Protein AF-A0A5M9ZIN5-F1 (afdb_monomer_lite)

pLDDT: mean 81.38, std 9.49, range [46.34, 92.75]

Sequence (77 aa):
MVVDGKLESLARWLNAHPGEWNLWPWRLPSIEHAERVLQRIQDHEFDMFRVDTALLESRILADGFGPGVSLELRVIA

Secondary structure (DSSP, 8-state):
--SHHHHHHHHHHHHHSTT--EE-SS-BSSHHHHHHHHHHHHTT--TT--S-GGGEEEEEEEPTTSS-EEEEEEE--

Organism: NCBI:txid1630166

Foldseek 3Di:
DVQQVQLLVVLVVQVVDAPDKDKRPDWAQAPVRLVVVLVCLVVCVRVSNPQPNVQKDKDWADDPPDRTIIIIIHGHD

Structure (mmCIF, N/CA/C/O backbone):
data_AF-A0A5M9ZIN5-F1
#
_entry.id   AF-A0A5M9ZIN5-F1
#
loop_
_atom_site.group_PDB
_atom_site.id
_atom_site.type_symbol
_atom_site.label_atom_id
_atom_site.label_alt_id
_atom_site.label_comp_id
_atom_site.label_asym_id
_atom_site.label_entity_id
_atom_site.label_seq_id
_atom_site.pdbx_PDB_ins_code
_atom_site.Cartn_x
_atom_site.Cartn_y
_atom_site.Cartn_z
_atom_site.occupancy
_atom_site.B_iso_or_equiv
_atom_site.auth_seq_id
_atom_site.auth_comp_id
_atom_site.auth_asym_id
_atom_site.auth_atom_id
_atom_site.pdbx_PDB_model_num
ATOM 1 N N . MET A 1 1 ? -8.986 6.924 -18.207 1.00 46.34 1 MET A N 1
ATOM 2 C CA . MET A 1 1 ? -7.972 6.808 -17.138 1.00 46.34 1 MET A CA 1
ATOM 3 C C . MET A 1 1 ? -7.827 5.335 -16.781 1.00 46.34 1 MET A C 1
ATOM 5 O O . MET A 1 1 ? -8.820 4.714 -16.447 1.00 46.34 1 MET A O 1
ATOM 9 N N . VAL A 1 2 ? -6.638 4.740 -16.940 1.00 54.47 2 VAL A N 1
ATOM 10 C CA . VAL A 1 2 ? -6.387 3.294 -16.68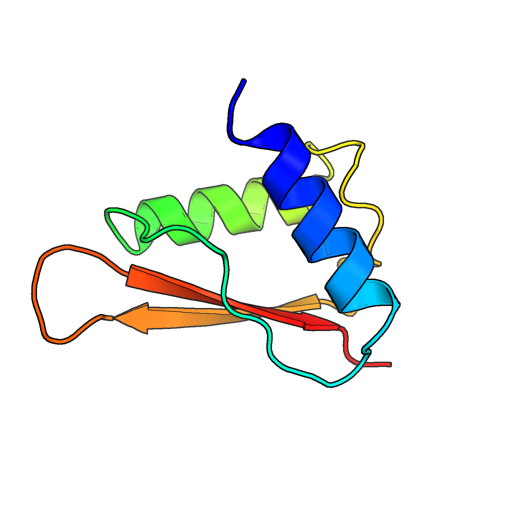9 1.00 54.47 2 VAL A CA 1
ATOM 11 C C . VAL A 1 2 ? -6.004 3.029 -15.216 1.00 54.47 2 VAL A C 1
ATOM 13 O O . VAL A 1 2 ? -5.832 1.886 -14.801 1.00 54.47 2 VAL A O 1
ATOM 16 N N . VAL A 1 3 ? -5.868 4.092 -14.418 1.00 60.75 3 VAL A N 1
ATOM 17 C CA . VAL A 1 3 ? -5.417 4.051 -13.018 1.00 60.75 3 VAL A CA 1
ATOM 18 C C . VAL A 1 3 ? -6.597 3.803 -12.064 1.00 60.75 3 VAL A C 1
ATOM 20 O O . VAL A 1 3 ? -6.479 2.992 -11.150 1.00 60.75 3 VAL A O 1
ATOM 23 N N . ASP A 1 4 ? -7.760 4.385 -12.356 1.00 66.00 4 ASP A N 1
ATOM 24 C CA . ASP A 1 4 ? -8.934 4.393 -11.472 1.00 66.00 4 ASP A CA 1
ATOM 25 C C . ASP A 1 4 ? -9.535 3.000 -11.233 1.00 66.00 4 ASP A C 1
ATOM 27 O O . ASP A 1 4 ? -9.619 2.536 -10.101 1.00 66.00 4 ASP A O 1
ATOM 31 N N . GLY A 1 5 ? -9.863 2.250 -12.292 1.00 70.44 5 GLY A N 1
ATOM 32 C CA . GLY A 1 5 ? -10.472 0.918 -12.126 1.00 70.44 5 GLY A CA 1
ATOM 33 C C . GLY A 1 5 ? -9.571 -0.094 -11.400 1.00 70.44 5 GLY A C 1
ATOM 34 O O . GLY A 1 5 ? -10.042 -1.079 -10.830 1.00 70.44 5 GLY A O 1
ATOM 35 N N . LYS A 1 6 ? -8.257 0.149 -11.391 1.00 75.38 6 LYS A N 1
ATOM 36 C CA . LYS A 1 6 ? -7.277 -0.711 -10.719 1.00 75.38 6 LYS A CA 1
ATOM 37 C C . LYS A 1 6 ? -7.108 -0.340 -9.246 1.00 75.38 6 LYS A C 1
ATOM 39 O O . LYS A 1 6 ? -6.998 -1.247 -8.426 1.00 75.38 6 LYS A O 1
ATOM 44 N N . LEU A 1 7 ? -7.170 0.952 -8.917 1.00 78.56 7 LEU A N 1
ATOM 45 C CA . LEU A 1 7 ? -7.298 1.444 -7.541 1.00 78.56 7 LEU A CA 1
ATOM 46 C C . LEU A 1 7 ? -8.544 0.891 -6.863 1.00 78.56 7 LEU A C 1
ATOM 48 O O . LEU A 1 7 ? -8.459 0.382 -5.751 1.00 78.56 7 LEU A O 1
ATOM 52 N N . GLU A 1 8 ? -9.682 0.941 -7.554 1.00 79.56 8 GLU A N 1
ATOM 53 C CA . GLU A 1 8 ? -10.944 0.413 -7.038 1.00 79.56 8 GLU A CA 1
ATOM 54 C C . GLU A 1 8 ? -10.858 -1.096 -6.777 1.00 79.56 8 GLU A C 1
ATOM 56 O O . GLU A 1 8 ? -11.279 -1.579 -5.727 1.00 79.56 8 GLU A O 1
ATOM 61 N N . SER A 1 9 ? -10.269 -1.847 -7.712 1.00 82.62 9 SER A N 1
ATOM 62 C CA . SER A 1 9 ? -10.085 -3.294 -7.558 1.00 82.62 9 SER A CA 1
ATOM 63 C C . SER A 1 9 ? -9.181 -3.628 -6.371 1.00 82.62 9 SER A C 1
ATOM 65 O O . SER A 1 9 ? -9.489 -4.538 -5.602 1.00 82.62 9 SER A O 1
ATOM 67 N N . LEU A 1 10 ? -8.101 -2.866 -6.186 1.00 85.12 10 LEU A N 1
ATOM 68 C CA . LEU A 1 10 ? -7.188 -3.035 -5.061 1.00 85.12 10 LEU A CA 1
ATOM 69 C C . LEU A 1 10 ? -7.850 -2.673 -3.728 1.00 85.12 10 LEU A C 1
ATOM 71 O O . LEU A 1 10 ? -7.780 -3.456 -2.787 1.00 85.12 10 LEU A O 1
ATOM 75 N N . ALA A 1 11 ? -8.552 -1.541 -3.658 1.00 82.12 11 ALA A N 1
ATOM 76 C CA . ALA A 1 11 ? -9.309 -1.131 -2.477 1.00 82.1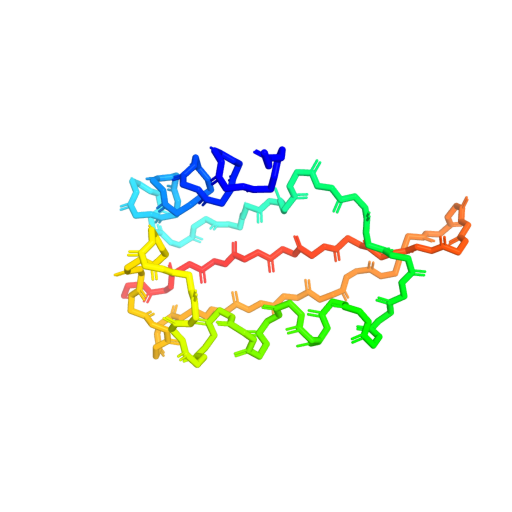2 11 ALA A CA 1
ATOM 77 C C . ALA A 1 11 ? -10.373 -2.172 -2.098 1.00 82.12 11 ALA A C 1
ATOM 79 O O . ALA A 1 11 ? -10.506 -2.536 -0.930 1.00 82.12 11 ALA A O 1
ATOM 80 N N . ARG A 1 12 ? -11.106 -2.700 -3.090 1.00 83.94 12 ARG A N 1
ATOM 81 C CA . ARG A 1 12 ? -12.090 -3.770 -2.882 1.00 83.94 12 ARG A CA 1
ATOM 82 C C . ARG A 1 12 ? -11.428 -5.030 -2.330 1.00 83.94 12 ARG A C 1
ATOM 84 O O . ARG A 1 12 ? -11.993 -5.649 -1.433 1.00 83.94 12 ARG A O 1
ATOM 91 N N . TRP A 1 13 ? -10.251 -5.398 -2.834 1.00 87.00 13 TRP A N 1
ATOM 92 C CA . TRP A 1 13 ? -9.534 -6.569 -2.339 1.00 87.00 13 TRP A CA 1
ATOM 93 C C . TRP A 1 13 ? -9.051 -6.391 -0.902 1.00 87.00 13 TRP A C 1
ATOM 95 O O . TRP A 1 13 ? -9.297 -7.268 -0.080 1.00 87.00 13 TRP A O 1
ATOM 105 N N . LEU A 1 14 ? -8.419 -5.254 -0.603 1.00 86.94 14 LEU A N 1
ATOM 106 C CA . LEU A 1 14 ? -7.917 -4.909 0.728 1.00 86.94 14 LEU A CA 1
ATOM 107 C C . LEU A 1 14 ? -9.033 -4.911 1.782 1.00 86.94 14 LEU A C 1
ATOM 109 O O . LEU A 1 14 ? -8.843 -5.433 2.875 1.00 86.94 14 LEU A O 1
ATOM 113 N N . ASN A 1 15 ? -10.216 -4.402 1.432 1.00 83.00 15 ASN A N 1
ATOM 114 C CA . ASN A 1 15 ? -11.389 -4.452 2.308 1.00 83.00 15 ASN A CA 1
ATOM 115 C C . ASN A 1 15 ? -11.949 -5.870 2.493 1.00 83.00 15 ASN A C 1
ATOM 117 O O . ASN A 1 15 ? -12.476 -6.184 3.556 1.00 83.00 15 ASN A O 1
ATOM 121 N N . ALA A 1 16 ? -11.882 -6.717 1.463 1.00 85.12 16 ALA A N 1
ATOM 122 C CA . ALA A 1 16 ? -12.375 -8.092 1.534 1.00 85.12 16 ALA A CA 1
ATOM 123 C C . ALA A 1 16 ? -11.398 -9.049 2.243 1.00 85.12 16 ALA A C 1
ATOM 125 O O . ALA A 1 16 ? -11.836 -10.071 2.766 1.00 85.12 16 ALA A O 1
ATOM 126 N N . HIS A 1 17 ? -10.104 -8.714 2.274 1.00 85.44 17 HIS A N 1
ATOM 127 C CA . HIS A 1 17 ? -9.029 -9.541 2.832 1.00 85.44 17 HIS A CA 1
ATOM 128 C C . HIS A 1 17 ? -8.156 -8.723 3.802 1.00 85.44 17 HIS A C 1
ATOM 130 O O . HIS A 1 17 ? -6.978 -8.471 3.519 1.00 85.44 17 HIS A O 1
ATOM 136 N N . PRO A 1 18 ? -8.711 -8.268 4.944 1.00 84.06 18 PRO A N 1
ATOM 137 C CA . PRO A 1 18 ? -7.918 -7.575 5.950 1.00 84.06 18 PRO A CA 1
ATOM 138 C C . PRO A 1 18 ? -6.809 -8.497 6.480 1.00 84.06 18 PRO A C 1
ATOM 140 O O . PRO A 1 18 ? -7.008 -9.690 6.695 1.00 84.06 18 PRO A O 1
ATOM 143 N N . GLY A 1 19 ? -5.622 -7.938 6.693 1.00 85.44 19 GLY A N 1
ATOM 144 C CA . GLY A 1 19 ? -4.433 -8.632 7.186 1.00 85.44 19 GLY A CA 1
ATOM 145 C C . GLY A 1 19 ? -3.559 -9.257 6.095 1.00 85.44 19 GLY A C 1
ATOM 146 O O . GLY A 1 19 ? -2.418 -9.634 6.385 1.00 85.44 19 GLY A O 1
ATOM 147 N N . GLU A 1 20 ? -4.030 -9.317 4.848 1.00 89.12 20 GLU A N 1
ATOM 148 C CA . GLU A 1 20 ? -3.252 -9.829 3.721 1.00 89.12 20 GLU A CA 1
ATOM 149 C C . GLU A 1 20 ? -2.479 -8.718 3.004 1.00 89.12 20 GLU A C 1
ATOM 151 O O . GLU A 1 20 ? -2.973 -7.608 2.800 1.00 89.12 20 GLU A O 1
ATOM 156 N N . TRP A 1 21 ? -1.243 -9.031 2.613 1.00 88.62 21 TRP A N 1
ATOM 157 C CA . TRP A 1 21 ? -0.455 -8.169 1.738 1.00 88.62 21 TRP A CA 1
ATOM 158 C C . TRP A 1 21 ? -0.928 -8.341 0.301 1.00 88.62 21 TRP A C 1
ATOM 160 O O . TRP A 1 21 ? -0.963 -9.458 -0.214 1.00 88.62 21 TRP A O 1
ATOM 170 N N . ASN A 1 22 ? -1.259 -7.233 -0.355 1.00 87.38 22 ASN A N 1
ATOM 171 C CA . ASN A 1 22 ? -1.597 -7.224 -1.767 1.00 87.38 22 ASN A CA 1
ATOM 172 C C . ASN A 1 22 ? -0.649 -6.311 -2.547 1.00 87.38 22 ASN A C 1
ATOM 174 O O . ASN A 1 22 ? -0.390 -5.167 -2.162 1.00 87.38 22 ASN A O 1
ATOM 178 N N . LEU A 1 23 ? -0.140 -6.842 -3.655 1.00 86.62 23 LEU A N 1
ATOM 179 C CA . LEU A 1 23 ? 0.757 -6.139 -4.551 1.00 86.62 23 LEU A CA 1
ATOM 180 C C . LEU A 1 23 ? -0.028 -5.172 -5.440 1.00 86.62 23 LEU A C 1
ATOM 182 O O . LEU A 1 23 ? -0.935 -5.562 -6.179 1.00 86.62 23 LEU A O 1
ATOM 186 N N . TRP A 1 24 ? 0.383 -3.908 -5.438 1.00 83.75 24 TRP A N 1
ATOM 187 C CA . TRP A 1 24 ? -0.112 -2.926 -6.382 1.00 83.75 24 TRP A CA 1
ATOM 188 C C . TRP A 1 24 ? 0.124 -3.422 -7.818 1.00 83.75 24 TRP A C 1
ATOM 190 O O . TRP A 1 24 ? 1.248 -3.777 -8.176 1.00 83.75 24 TRP A O 1
ATOM 200 N N . PRO A 1 25 ? -0.895 -3.402 -8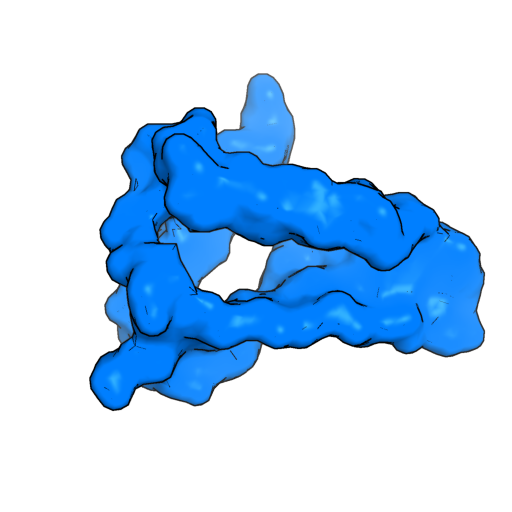.693 1.00 75.19 25 PRO A N 1
ATOM 201 C CA . PRO A 1 25 ? -0.836 -4.090 -9.984 1.00 75.19 25 PRO A CA 1
ATOM 202 C C . PRO A 1 25 ? 0.124 -3.469 -11.018 1.00 75.19 25 PRO A C 1
ATOM 204 O O . PRO A 1 25 ? 0.150 -3.910 -12.167 1.00 75.19 25 PRO A O 1
ATOM 207 N N . TRP A 1 26 ? 0.875 -2.423 -10.663 1.00 78.50 26 TRP A N 1
ATOM 208 C CA . TRP A 1 26 ? 1.827 -1.755 -11.551 1.00 78.50 26 TRP A CA 1
ATOM 209 C C . TRP A 1 26 ? 3.174 -1.578 -10.885 1.00 78.50 26 TRP A C 1
ATOM 211 O O . TRP A 1 26 ? 3.288 -1.112 -9.756 1.00 78.50 26 TRP A O 1
ATOM 221 N N . ARG A 1 27 ? 4.213 -1.809 -11.670 1.00 82.88 27 ARG A N 1
ATOM 222 C CA . ARG A 1 27 ? 5.542 -1.375 -11.290 1.00 82.88 27 ARG A CA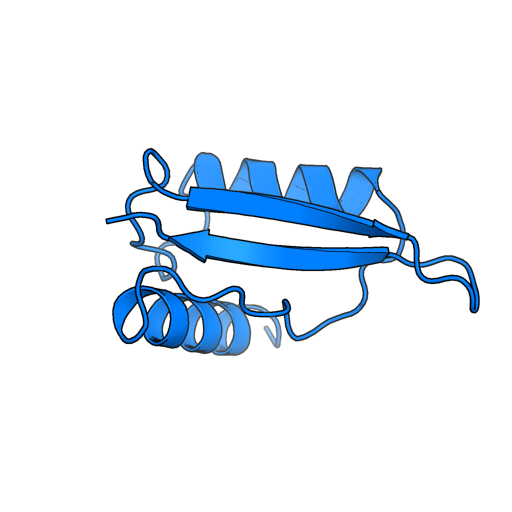 1
ATOM 223 C C . ARG A 1 27 ? 5.616 0.148 -11.326 1.00 82.88 27 ARG A C 1
ATOM 225 O O . ARG A 1 27 ? 5.202 0.772 -12.305 1.00 82.88 27 ARG A O 1
ATOM 232 N N . LEU A 1 28 ? 6.149 0.732 -10.264 1.00 86.88 28 LEU A N 1
ATOM 233 C CA . LEU A 1 28 ? 6.379 2.165 -10.151 1.00 86.88 28 LEU A CA 1
ATOM 234 C C . LEU A 1 28 ? 7.829 2.465 -10.546 1.00 86.88 28 LEU A C 1
ATOM 236 O O . LEU A 1 28 ? 8.711 1.650 -10.294 1.00 86.88 28 LEU A O 1
ATOM 240 N N . PRO A 1 29 ? 8.109 3.605 -11.193 1.00 86.56 29 PRO A N 1
ATOM 241 C CA . PRO A 1 29 ? 9.427 3.858 -11.776 1.00 86.56 29 PRO A CA 1
ATOM 242 C C . PRO A 1 29 ? 10.518 4.146 -10.732 1.00 86.56 29 PRO A C 1
ATOM 244 O O . PRO A 1 29 ? 11.697 3.943 -11.011 1.00 86.56 29 PRO A O 1
ATOM 247 N N . SER A 1 30 ? 10.154 4.614 -9.535 1.00 89.06 30 SER A N 1
ATOM 248 C CA . SER A 1 30 ? 11.094 4.903 -8.448 1.00 89.06 30 SER A CA 1
ATOM 249 C C . SER A 1 30 ? 10.412 4.860 -7.080 1.00 89.06 30 SER A C 1
ATOM 251 O O . SER A 1 30 ? 9.184 4.921 -6.996 1.00 89.06 30 SER A O 1
ATOM 253 N N . ILE A 1 31 ? 11.222 4.813 -6.015 1.00 89.25 31 ILE A N 1
ATOM 254 C CA . ILE A 1 31 ? 10.761 4.940 -4.621 1.00 89.25 31 ILE A CA 1
ATOM 255 C C . ILE A 1 31 ? 9.952 6.234 -4.447 1.00 89.25 31 ILE A C 1
ATOM 257 O O . ILE A 1 31 ? 8.825 6.180 -3.977 1.00 89.25 31 ILE A O 1
ATOM 261 N N . GLU A 1 32 ? 10.461 7.366 -4.943 1.00 89.88 32 GLU A N 1
ATOM 262 C CA . GLU A 1 32 ? 9.787 8.672 -4.848 1.00 89.88 32 GLU A CA 1
ATOM 263 C C . GLU A 1 32 ? 8.387 8.676 -5.496 1.00 89.88 32 GLU A C 1
ATOM 265 O O . GLU A 1 32 ? 7.451 9.300 -4.997 1.00 89.88 32 GLU A O 1
ATOM 270 N N . HIS A 1 33 ? 8.208 7.958 -6.613 1.00 87.56 33 HIS A N 1
ATOM 271 C CA . HIS A 1 33 ? 6.884 7.817 -7.222 1.00 87.56 33 HIS A CA 1
ATOM 272 C C . HIS A 1 33 ? 5.951 6.962 -6.365 1.00 87.56 33 HIS A C 1
ATOM 274 O O . HIS A 1 33 ? 4.764 7.270 -6.284 1.00 87.56 33 HIS A O 1
ATOM 280 N N . ALA A 1 34 ? 6.465 5.906 -5.731 1.00 88.19 34 ALA A N 1
ATOM 281 C CA . ALA A 1 34 ? 5.678 5.086 -4.819 1.00 88.19 34 ALA A CA 1
ATOM 282 C C . ALA A 1 34 ? 5.262 5.853 -3.563 1.00 88.19 34 ALA A C 1
ATOM 284 O O . ALA A 1 34 ? 4.097 5.788 -3.181 1.00 88.19 34 ALA A O 1
ATOM 285 N N . GLU A 1 35 ? 6.160 6.655 -2.997 1.00 89.75 35 GLU A N 1
ATOM 286 C CA . GLU A 1 35 ? 5.854 7.558 -1.885 1.00 89.75 35 GLU A CA 1
ATOM 287 C C . GLU A 1 35 ? 4.786 8.583 -2.272 1.00 89.75 35 GLU A C 1
ATOM 289 O O . GLU A 1 35 ? 3.824 8.769 -1.535 1.00 89.75 35 GLU A O 1
ATOM 294 N N . ARG A 1 36 ? 4.869 9.186 -3.468 1.00 89.88 36 ARG A N 1
ATOM 295 C CA . ARG A 1 36 ? 3.810 10.083 -3.958 1.00 89.88 36 ARG A CA 1
ATOM 296 C C . ARG A 1 36 ? 2.465 9.382 -4.123 1.00 89.88 36 ARG A C 1
ATOM 298 O O . ARG A 1 36 ? 1.438 9.977 -3.820 1.00 89.88 36 ARG A O 1
ATOM 305 N N . VAL A 1 37 ? 2.440 8.145 -4.617 1.00 86.50 37 VAL A N 1
ATOM 306 C CA . VAL A 1 37 ? 1.186 7.379 -4.722 1.00 86.50 37 VAL A CA 1
ATOM 307 C C . VAL A 1 37 ? 0.604 7.107 -3.336 1.00 86.50 37 VAL A C 1
ATOM 309 O O . VAL A 1 37 ? -0.591 7.310 -3.141 1.00 86.50 37 VAL A O 1
ATOM 312 N N . LEU A 1 38 ? 1.441 6.709 -2.376 1.00 87.81 38 LEU A N 1
ATOM 313 C CA . LEU A 1 38 ? 1.033 6.491 -0.990 1.00 87.81 38 LEU A CA 1
ATOM 314 C C . LEU A 1 38 ? 0.487 7.759 -0.340 1.00 87.81 38 LEU A C 1
ATOM 316 O O . LEU A 1 38 ? -0.581 7.712 0.262 1.00 87.81 38 LEU A O 1
ATOM 320 N N . GLN A 1 39 ? 1.171 8.888 -0.519 1.00 88.75 39 GLN A N 1
ATOM 321 C CA . GLN A 1 39 ? 0.731 10.172 0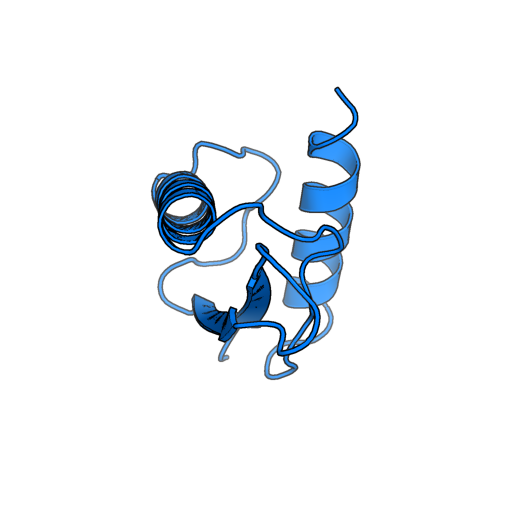.013 1.00 88.75 39 GLN A CA 1
ATOM 322 C C . GLN A 1 39 ? -0.657 10.538 -0.522 1.00 88.75 39 GLN A C 1
ATOM 324 O O . GLN A 1 39 ? -1.557 10.837 0.247 1.00 88.75 39 GLN A O 1
ATOM 329 N N . ARG A 1 40 ? -0.882 10.396 -1.833 1.00 86.75 40 ARG A N 1
ATOM 330 C CA . ARG A 1 40 ? -2.191 10.677 -2.449 1.00 86.75 40 ARG A CA 1
ATOM 331 C C . ARG A 1 40 ? -3.302 9.742 -1.964 1.00 86.75 40 ARG A C 1
ATOM 333 O O . ARG A 1 40 ? -4.457 10.150 -1.881 1.00 86.75 40 ARG A O 1
ATOM 340 N N . ILE A 1 41 ? -2.967 8.486 -1.657 1.00 85.06 41 ILE A N 1
ATOM 341 C CA . ILE A 1 41 ? -3.891 7.543 -1.013 1.00 85.06 41 ILE A CA 1
ATOM 342 C C . ILE A 1 41 ? -4.250 8.025 0.399 1.00 85.06 41 ILE A C 1
ATOM 344 O O . ILE A 1 41 ? -5.427 8.040 0.751 1.00 85.06 41 ILE A O 1
ATOM 348 N N . GLN A 1 42 ? -3.255 8.436 1.187 1.00 84.19 42 GLN A N 1
ATOM 349 C CA . GLN A 1 42 ? -3.436 8.932 2.555 1.00 84.19 42 GLN A CA 1
ATOM 350 C C . GLN A 1 42 ? -4.198 10.260 2.609 1.00 84.19 42 GLN A C 1
ATOM 352 O O . GLN A 1 42 ? -5.021 10.449 3.499 1.00 84.19 42 GLN A O 1
ATOM 357 N N . ASP A 1 43 ? -3.990 11.130 1.622 1.00 86.56 43 ASP A N 1
ATOM 358 C CA . ASP A 1 43 ? -4.679 12.417 1.478 1.00 86.56 43 ASP A CA 1
ATOM 359 C C . ASP A 1 43 ? -6.112 12.268 0.933 1.00 86.56 43 ASP A C 1
ATOM 361 O O . ASP A 1 43 ? -6.795 13.261 0.687 1.00 86.56 43 ASP A O 1
ATOM 365 N N . HIS A 1 44 ? -6.584 11.029 0.745 1.00 80.75 44 HIS A N 1
ATOM 366 C CA . HIS A 1 44 ? -7.909 10.705 0.218 1.00 80.75 44 HIS A CA 1
ATOM 367 C C . HIS A 1 44 ? -8.200 11.328 -1.160 1.00 80.75 44 HIS A C 1
ATOM 369 O O . HIS A 1 44 ? -9.357 11.540 -1.516 1.00 80.75 44 HIS A O 1
ATOM 375 N N . GLU A 1 45 ? -7.171 11.568 -1.983 1.00 82.00 45 GLU A N 1
ATOM 376 C CA . GLU A 1 45 ? -7.348 12.098 -3.346 1.00 82.00 45 GLU A CA 1
ATOM 377 C C . GLU A 1 45 ? -8.025 11.100 -4.298 1.00 82.00 45 GLU A C 1
ATOM 379 O O . GLU A 1 45 ? -8.434 11.453 -5.407 1.00 82.00 45 GLU A O 1
ATOM 384 N N . PHE A 1 46 ? -8.114 9.833 -3.896 1.00 76.50 46 PHE A N 1
ATOM 385 C CA . PHE A 1 46 ? -8.806 8.794 -4.640 1.00 76.50 46 PHE A CA 1
ATOM 386 C C . PHE A 1 46 ? -10.133 8.481 -3.949 1.00 76.50 46 PHE A C 1
ATOM 388 O O . PHE A 1 46 ? -10.173 7.652 -3.046 1.00 76.50 46 PHE A O 1
ATOM 395 N N . ASP A 1 47 ? -11.234 9.075 -4.425 1.00 71.62 47 ASP A N 1
ATOM 396 C CA . ASP A 1 47 ? -12.594 8.873 -3.879 1.00 71.62 47 ASP A CA 1
ATOM 397 C C . ASP A 1 47 ? -12.994 7.389 -3.744 1.00 71.62 47 ASP A C 1
ATOM 399 O O . ASP A 1 47 ? -13.789 6.995 -2.885 1.00 71.62 47 ASP A O 1
ATOM 403 N N . MET A 1 48 ? -12.442 6.559 -4.631 1.00 71.50 48 MET A N 1
ATOM 404 C CA . MET A 1 48 ? -12.637 5.109 -4.697 1.00 71.50 48 MET A CA 1
ATOM 405 C C . MET A 1 48 ? -11.845 4.325 -3.639 1.00 71.50 48 MET A C 1
ATOM 407 O O . MET A 1 48 ? -12.178 3.177 -3.344 1.00 71.50 48 MET A O 1
ATOM 411 N N . PHE A 1 49 ? -10.812 4.925 -3.050 1.00 71.75 49 PHE A N 1
ATOM 412 C CA . PHE A 1 49 ? -9.962 4.317 -2.036 1.00 71.75 49 PHE A CA 1
ATOM 413 C C . PHE A 1 49 ? -10.460 4.721 -0.639 1.00 71.75 49 PHE A C 1
ATOM 415 O O . PHE A 1 49 ? -9.962 5.645 -0.008 1.00 71.75 49 PHE A O 1
ATOM 422 N N . ARG A 1 50 ? -11.505 4.026 -0.170 1.00 68.50 50 ARG A N 1
ATOM 423 C CA . ARG A 1 50 ? -12.192 4.280 1.118 1.00 68.50 50 ARG A CA 1
ATOM 424 C C . ARG A 1 50 ? -11.702 3.424 2.286 1.00 68.50 50 ARG A C 1
ATOM 426 O O . ARG A 1 50 ? -12.381 3.324 3.304 1.00 68.50 50 ARG A O 1
ATOM 433 N N . VAL A 1 51 ? -10.583 2.738 2.105 1.00 73.50 51 VAL A N 1
ATOM 434 C CA . VAL A 1 51 ? -9.929 2.003 3.189 1.00 73.50 51 VAL A CA 1
ATOM 435 C C . VAL A 1 51 ? -9.558 3.004 4.286 1.00 73.50 51 VAL A C 1
ATOM 437 O O . VAL A 1 51 ? -9.093 4.097 3.964 1.00 73.50 51 VAL A O 1
ATOM 440 N N . ASP A 1 52 ? -9.754 2.643 5.556 1.00 76.94 52 ASP A N 1
ATOM 441 C CA . ASP A 1 52 ? -9.259 3.455 6.668 1.00 76.94 52 ASP A CA 1
ATOM 442 C C . ASP A 1 52 ? -7.727 3.520 6.591 1.00 76.94 52 ASP A C 1
ATOM 444 O O . ASP A 1 52 ? -7.023 2.535 6.821 1.00 76.94 52 ASP A O 1
ATOM 448 N N . THR A 1 53 ? -7.209 4.682 6.198 1.00 73.56 53 THR A N 1
ATOM 449 C CA . THR A 1 53 ? -5.779 4.908 5.982 1.00 73.56 53 THR A CA 1
ATOM 450 C C . THR A 1 53 ? -4.994 4.851 7.291 1.00 73.56 53 THR A C 1
ATOM 452 O O . THR A 1 53 ? -3.795 4.577 7.247 1.00 73.56 53 THR A O 1
ATOM 455 N N . ALA A 1 54 ? -5.649 5.003 8.452 1.00 78.19 54 ALA A N 1
ATOM 456 C CA . ALA A 1 54 ? -5.026 4.805 9.762 1.00 78.19 54 ALA A CA 1
ATOM 457 C C . ALA A 1 54 ? -4.637 3.339 10.019 1.00 78.19 54 ALA A C 1
ATOM 459 O O . ALA A 1 54 ? -3.768 3.059 10.843 1.00 78.19 54 ALA A O 1
ATOM 460 N N . LEU A 1 55 ? -5.267 2.414 9.293 1.00 84.19 55 LEU A N 1
ATOM 461 C CA . LEU A 1 55 ? -5.053 0.972 9.366 1.00 84.19 55 LEU A CA 1
ATOM 462 C C . LEU A 1 55 ? -4.290 0.437 8.144 1.00 84.19 55 LEU A C 1
ATOM 464 O O . LEU A 1 55 ? -4.163 -0.774 7.968 1.00 84.19 55 LEU A O 1
ATOM 468 N N . LEU A 1 56 ? -3.795 1.318 7.271 1.00 87.62 56 LEU A N 1
ATOM 469 C CA . LEU A 1 56 ? -3.098 0.934 6.051 1.00 87.62 56 LEU A CA 1
ATOM 470 C C . LEU A 1 56 ? -1.587 0.865 6.290 1.00 87.62 56 LEU A C 1
ATOM 472 O O . LEU A 1 56 ? -0.905 1.881 6.415 1.00 87.62 56 LEU A O 1
ATOM 476 N N . GLU A 1 57 ? -1.040 -0.342 6.266 1.00 90.94 57 GLU A N 1
ATOM 477 C CA . GLU A 1 57 ? 0.395 -0.555 6.147 1.00 90.94 57 GLU A CA 1
ATOM 478 C C . GLU A 1 57 ? 0.826 -0.611 4.678 1.00 90.94 57 GLU A C 1
ATOM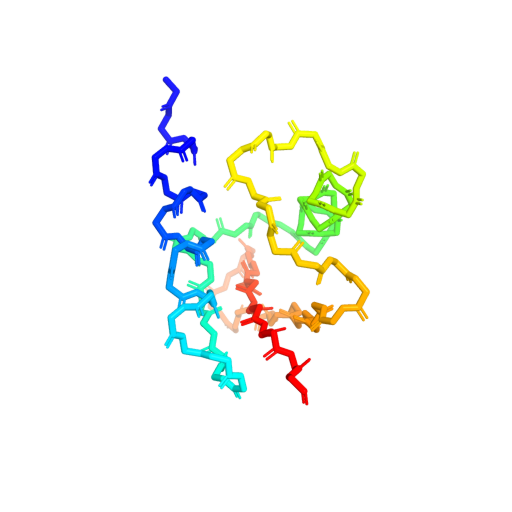 480 O O . GLU A 1 57 ? 0.100 -1.091 3.802 1.00 90.94 57 GLU A O 1
ATOM 485 N N . SER A 1 58 ? 2.051 -0.157 4.410 1.00 90.50 58 SER A N 1
ATOM 486 C CA . SER A 1 58 ? 2.642 -0.185 3.075 1.00 90.50 58 SER A CA 1
ATOM 487 C C . SER A 1 58 ? 4.119 -0.558 3.107 1.00 90.50 58 SER A C 1
ATOM 489 O O . SER A 1 58 ? 4.816 -0.314 4.095 1.00 90.50 58 SER A O 1
ATOM 491 N N . ARG A 1 59 ? 4.603 -1.174 2.024 1.00 92.75 59 ARG A N 1
ATOM 492 C CA . ARG A 1 59 ? 6.023 -1.490 1.826 1.00 92.75 59 ARG A CA 1
ATOM 493 C C . ARG A 1 59 ? 6.417 -1.236 0.383 1.00 92.75 59 ARG A C 1
ATOM 495 O O . ARG A 1 59 ? 5.725 -1.659 -0.539 1.00 92.75 59 ARG A O 1
ATOM 502 N N . ILE A 1 60 ? 7.552 -0.570 0.202 1.00 91.06 60 ILE A N 1
ATOM 503 C CA . ILE A 1 60 ? 8.159 -0.360 -1.110 1.00 91.06 60 ILE A CA 1
ATOM 504 C C . ILE A 1 60 ? 9.276 -1.386 -1.260 1.00 91.06 60 ILE A C 1
ATOM 506 O O . ILE A 1 60 ? 10.233 -1.399 -0.486 1.00 91.06 60 ILE A O 1
ATOM 510 N N . LEU A 1 61 ? 9.144 -2.254 -2.253 1.00 89.44 61 LEU A N 1
ATOM 511 C CA . LEU A 1 61 ? 10.116 -3.286 -2.567 1.00 89.44 61 LEU A CA 1
ATOM 512 C C . LEU A 1 61 ? 10.923 -2.840 -3.785 1.00 89.44 61 LEU A C 1
ATOM 514 O O . LEU A 1 61 ? 10.370 -2.582 -4.854 1.00 89.44 61 LEU A O 1
ATOM 518 N N . ALA A 1 62 ? 12.240 -2.731 -3.623 1.00 81.38 62 ALA A N 1
ATOM 519 C CA . ALA A 1 62 ? 13.132 -2.522 -4.752 1.00 81.38 62 ALA A CA 1
ATOM 520 C C . ALA A 1 62 ? 13.216 -3.820 -5.559 1.00 81.38 62 ALA A C 1
ATOM 522 O O . ALA A 1 62 ? 13.630 -4.859 -5.040 1.00 81.38 62 ALA A O 1
ATOM 523 N N . ASP A 1 63 ? 12.841 -3.767 -6.832 1.00 69.81 63 ASP A N 1
ATOM 524 C CA . ASP A 1 63 ? 12.935 -4.940 -7.687 1.00 69.81 63 ASP A CA 1
ATOM 525 C C . ASP A 1 63 ? 14.389 -5.107 -8.147 1.00 69.81 63 ASP A C 1
ATOM 527 O O . ASP A 1 63 ? 14.947 -4.240 -8.820 1.00 69.81 63 ASP A O 1
ATOM 531 N N . GLY A 1 64 ? 15.002 -6.258 -7.861 1.00 65.31 64 GLY A N 1
ATOM 532 C CA . GLY A 1 64 ? 16.396 -6.557 -8.230 1.00 65.31 64 GLY A CA 1
ATOM 533 C C . GLY A 1 64 ? 16.689 -6.651 -9.738 1.00 65.31 64 GLY A C 1
ATOM 534 O O . GLY A 1 64 ? 17.806 -6.986 -10.119 1.00 65.31 64 GLY A O 1
ATOM 535 N N . PHE A 1 65 ? 15.708 -6.371 -10.604 1.00 60.22 65 PHE A N 1
ATOM 536 C CA . PHE A 1 65 ? 15.762 -6.600 -12.054 1.00 60.22 65 PHE A CA 1
ATOM 537 C C . PHE A 1 65 ? 15.661 -5.319 -12.909 1.00 60.22 65 PHE A C 1
ATOM 539 O O . PHE A 1 65 ? 15.415 -5.402 -14.110 1.00 60.22 65 PHE A O 1
ATOM 546 N N . GLY A 1 66 ? 15.812 -4.120 -12.333 1.00 65.38 66 GLY A N 1
ATOM 547 C CA . GLY A 1 66 ? 15.902 -2.866 -13.103 1.00 65.38 66 GLY A CA 1
ATOM 548 C C . GLY A 1 66 ? 15.408 -1.629 -12.346 1.00 65.38 66 GLY A C 1
ATOM 549 O O . GLY A 1 66 ? 15.030 -1.753 -11.183 1.00 65.38 66 GLY A O 1
ATOM 550 N N . PRO A 1 67 ? 15.373 -0.445 -12.989 1.00 69.62 67 PRO A N 1
ATOM 551 C CA . PRO A 1 67 ? 14.828 0.763 -12.379 1.00 69.62 67 PRO A CA 1
ATOM 552 C C . PRO A 1 67 ? 13.312 0.607 -12.224 1.00 69.62 67 PRO A C 1
ATOM 554 O O . PRO A 1 67 ? 12.553 0.688 -13.188 1.00 69.62 67 PRO A O 1
ATOM 557 N N . GLY A 1 68 ? 12.879 0.293 -11.012 1.00 82.25 68 GLY A N 1
ATOM 558 C CA . GLY A 1 68 ? 11.473 0.191 -10.672 1.00 82.25 68 GLY A CA 1
ATOM 559 C C . GLY A 1 68 ? 11.275 -0.448 -9.310 1.00 82.25 68 GLY A C 1
ATOM 560 O O . GLY A 1 68 ? 12.128 -1.196 -8.829 1.00 82.25 68 GLY A O 1
ATOM 561 N N . VAL A 1 69 ? 10.146 -0.127 -8.700 1.00 89.69 69 VAL A N 1
ATOM 562 C CA . VAL A 1 69 ? 9.754 -0.606 -7.384 1.00 89.69 69 VAL A CA 1
ATOM 563 C C . VAL A 1 69 ? 8.349 -1.179 -7.431 1.00 89.69 69 VAL A C 1
ATOM 565 O O . VAL A 1 69 ? 7.491 -0.738 -8.204 1.00 89.69 69 VAL A O 1
ATOM 568 N N . SER A 1 70 ? 8.131 -2.143 -6.561 1.00 89.62 70 SER A N 1
ATOM 569 C CA . SER A 1 70 ? 6.842 -2.743 -6.276 1.00 89.62 70 SER A CA 1
ATOM 570 C C . SER A 1 70 ? 6.277 -2.106 -5.007 1.00 89.62 70 SER A C 1
ATOM 572 O O . SER A 1 70 ? 7.015 -1.854 -4.055 1.00 89.62 70 SER A O 1
ATOM 574 N N . LEU A 1 71 ? 4.979 -1.807 -4.997 1.00 90.25 71 LEU A N 1
ATOM 575 C CA . LEU A 1 71 ? 4.286 -1.284 -3.820 1.00 90.25 71 LEU A CA 1
ATOM 576 C C . LEU A 1 71 ? 3.349 -2.360 -3.289 1.00 90.25 71 LEU A C 1
ATOM 578 O O . LEU A 1 71 ? 2.468 -2.803 -4.014 1.00 90.25 71 LEU A O 1
ATOM 582 N N . GLU A 1 72 ? 3.510 -2.752 -2.034 1.00 91.44 72 GLU A N 1
ATOM 583 C CA . GLU A 1 72 ? 2.575 -3.641 -1.350 1.00 91.44 72 GLU A CA 1
ATOM 584 C C . GLU A 1 72 ? 1.780 -2.865 -0.305 1.00 91.44 72 GLU A C 1
ATOM 586 O O . GLU A 1 72 ? 2.310 -1.973 0.363 1.00 91.44 72 GLU A O 1
ATOM 591 N N . LEU A 1 73 ? 0.504 -3.216 -0.171 1.00 91.00 73 LEU A N 1
ATOM 592 C CA . LEU A 1 73 ? -0.439 -2.607 0.759 1.00 91.00 73 LEU A CA 1
ATOM 593 C C . LEU A 1 73 ? -1.123 -3.690 1.588 1.00 91.00 73 LEU A C 1
ATOM 595 O O . LEU A 1 73 ? -1.408 -4.776 1.082 1.00 91.00 73 LEU A O 1
ATOM 599 N N . ARG A 1 74 ? -1.419 -3.376 2.846 1.00 91.31 74 ARG A N 1
ATOM 600 C CA . ARG A 1 74 ? -2.164 -4.244 3.757 1.00 91.31 74 ARG A CA 1
ATOM 601 C C . ARG A 1 74 ? -3.032 -3.406 4.680 1.00 91.31 74 ARG A C 1
ATOM 603 O O . ARG A 1 74 ? -2.569 -2.401 5.200 1.00 91.31 74 ARG A O 1
ATOM 610 N N . VAL A 1 75 ? -4.251 -3.861 4.945 1.00 87.94 75 VAL A N 1
ATOM 611 C CA . VAL A 1 75 ? -5.119 -3.261 5.970 1.00 87.94 75 VAL A CA 1
ATOM 612 C C . VAL A 1 75 ? -5.046 -4.112 7.221 1.00 87.94 75 VAL A C 1
ATOM 614 O O . VAL A 1 75 ? -5.386 -5.287 7.164 1.00 87.94 75 VAL A O 1
ATOM 617 N N . ILE A 1 76 ? -4.573 -3.564 8.330 1.00 84.81 76 ILE A N 1
ATOM 618 C CA . ILE A 1 76 ? -4.528 -4.252 9.625 1.00 84.81 76 ILE A CA 1
ATOM 619 C C . ILE A 1 76 ? -5.825 -3.962 10.387 1.00 84.81 76 ILE A C 1
ATOM 621 O O . ILE A 1 76 ? -6.119 -2.811 10.677 1.00 84.81 76 ILE A O 1
ATOM 625 N N . ALA A 1 77 ? -6.621 -5.003 10.649 1.00 68.19 77 ALA A N 1
ATOM 626 C CA . ALA A 1 77 ? -7.851 -4.914 11.443 1.00 68.19 77 ALA A CA 1
ATOM 627 C C . ALA A 1 77 ? -7.570 -4.945 12.951 1.00 68.19 77 ALA A C 1
ATOM 629 O O . ALA A 1 77 ? -6.595 -5.627 13.351 1.00 68.19 77 ALA A O 1
#

Radius of gyration: 11.93 Å; chains: 1; bounding box: 29×22×29 Å